Protein AF-A0A434EUP0-F1 (afdb_monomer)

pLDDT: mean 72.91, std 13.83, range [44.94, 95.44]

Sequence (52 aa):
MAARKQLTRLKAPYLKRILLEPSRVADWDQYPWSLPIFRDREFELEFAVAED

Mean predicted aligned error: 11.74 Å

Radius of gyration: 15.05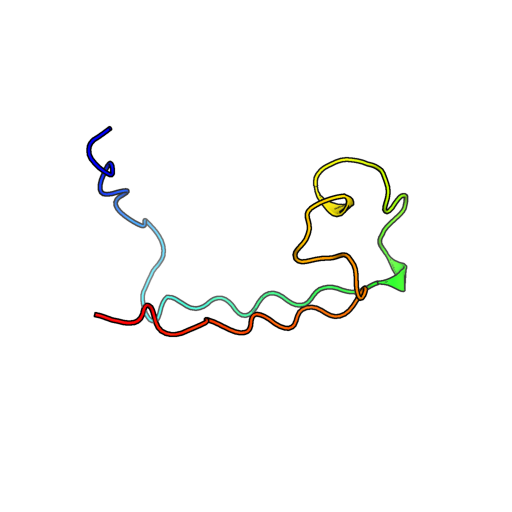 Å; Cα contacts (8 Å, |Δi|>4): 16; chains: 1; bounding box: 38×31×34 Å

Secondary structure (DSSP, 8-state):
---------SPSS--------GGG-S-SSSTTTTSGGGTTSS-----PPPP-

Foldseek 3Di:
DPDDPDDDPDDPPPDPDDDDDLVPDPDCVDPPNVDPCCVVVDNDDDDDDDDD

Solvent-acc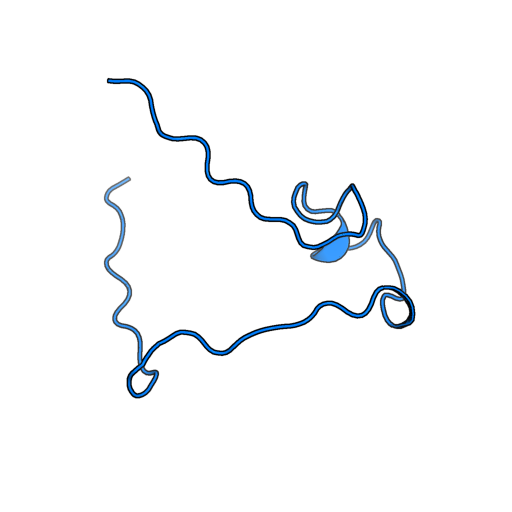essible surface area (backbone atoms only — not comparable to full-atom values): 3949 Å² total; per-residue (Å²): 133,83,83,77,85,75,81,78,83,76,74,85,76,86,69,79,88,80,83,86,60,68,93,73,62,90,53,58,81,42,86,79,42,55,39,80,72,39,70,82,68,48,88,69,84,82,77,78,78,81,79,132

Structure (mmCIF, N/CA/C/O backbone):
data_AF-A0A434EUP0-F1
#
_entry.id   AF-A0A434EUP0-F1
#
loop_
_atom_site.group_PDB
_atom_site.id
_atom_site.type_symbol
_atom_site.label_atom_id
_atom_site.label_alt_id
_atom_site.label_comp_id
_atom_site.label_asym_id
_atom_site.label_entity_id
_atom_site.label_seq_id
_atom_site.pdbx_PDB_ins_code
_atom_site.Cartn_x
_atom_site.Cartn_y
_atom_site.Cartn_z
_atom_site.occupancy
_atom_site.B_iso_or_equiv
_atom_site.auth_seq_id
_atom_site.auth_comp_id
_atom_site.auth_asym_id
_atom_site.auth_atom_id
_atom_site.pdbx_PDB_model_num
ATOM 1 N N . MET A 1 1 ? 11.409 24.046 1.558 1.00 44.94 1 MET A N 1
ATOM 2 C CA . MET A 1 1 ? 10.109 23.906 2.254 1.00 44.94 1 MET A CA 1
ATOM 3 C C . MET A 1 1 ? 10.369 23.167 3.560 1.00 44.94 1 MET A C 1
ATOM 5 O O . MET A 1 1 ? 10.819 22.033 3.496 1.00 44.94 1 MET A O 1
ATOM 9 N N . ALA A 1 2 ? 10.197 23.795 4.726 1.00 49.53 2 ALA A N 1
ATOM 10 C CA . ALA A 1 2 ? 10.391 23.100 6.003 1.00 49.53 2 ALA A CA 1
ATOM 11 C C . ALA A 1 2 ? 9.254 22.084 6.222 1.00 49.53 2 ALA A C 1
ATOM 13 O O . ALA A 1 2 ? 8.084 22.438 6.070 1.00 49.53 2 ALA A O 1
ATOM 14 N N . ALA A 1 3 ? 9.582 20.832 6.553 1.00 58.19 3 ALA A N 1
ATOM 15 C CA . ALA A 1 3 ? 8.589 19.797 6.824 1.00 58.19 3 ALA A CA 1
ATOM 16 C C . ALA A 1 3 ? 7.704 20.214 8.012 1.00 58.19 3 ALA A C 1
ATOM 18 O O . ALA A 1 3 ? 8.174 20.376 9.140 1.00 58.19 3 ALA A O 1
ATOM 19 N N . ARG A 1 4 ? 6.406 20.416 7.763 1.00 67.94 4 ARG A N 1
ATOM 20 C CA . ARG A 1 4 ? 5.447 20.763 8.813 1.00 67.94 4 ARG A CA 1
ATOM 21 C C . ARG A 1 4 ? 5.214 19.530 9.681 1.00 67.94 4 ARG A C 1
ATOM 23 O O . ARG A 1 4 ? 4.633 18.552 9.222 1.00 67.94 4 ARG A O 1
ATOM 30 N N . LYS A 1 5 ? 5.646 19.580 10.943 1.00 61.56 5 LYS A N 1
ATOM 31 C CA . LYS A 1 5 ? 5.409 18.511 11.923 1.00 61.56 5 LYS A CA 1
ATOM 32 C C . LYS A 1 5 ? 3.902 18.387 12.179 1.00 61.56 5 LYS A C 1
ATOM 34 O O . LYS A 1 5 ? 3.318 19.192 12.903 1.00 61.56 5 LYS A O 1
ATOM 39 N N . GLN A 1 6 ? 3.256 17.417 11.538 1.00 70.44 6 GLN A N 1
ATOM 40 C CA . GLN A 1 6 ? 1.828 17.164 11.700 1.00 70.44 6 GLN A CA 1
ATOM 41 C C . GLN A 1 6 ? 1.618 16.357 12.988 1.00 70.44 6 GLN A C 1
ATOM 43 O O . GLN A 1 6 ? 2.045 15.210 13.094 1.00 70.44 6 GLN A O 1
ATOM 48 N N . LEU A 1 7 ? 1.003 16.972 14.002 1.00 68.75 7 LEU A N 1
ATOM 49 C CA . LEU A 1 7 ? 0.654 16.290 15.251 1.00 68.75 7 LEU A CA 1
ATOM 50 C C . LEU A 1 7 ? -0.390 15.201 14.952 1.00 68.75 7 LEU A C 1
ATOM 52 O O . LEU A 1 7 ? -1.513 15.507 14.549 1.00 68.75 7 LEU A O 1
ATOM 56 N N . THR A 1 8 ? -0.022 13.929 15.124 1.00 69.75 8 THR A N 1
ATOM 57 C CA . THR A 1 8 ? -0.956 12.808 14.946 1.00 69.75 8 THR A CA 1
ATOM 58 C C . THR A 1 8 ? -1.946 12.747 16.109 1.00 69.75 8 THR A C 1
ATOM 60 O O . THR A 1 8 ? -1.563 12.803 17.275 1.00 69.75 8 THR A O 1
ATOM 63 N N . ARG A 1 9 ? -3.242 12.649 15.791 1.00 73.81 9 ARG A N 1
ATOM 64 C CA . ARG A 1 9 ? -4.338 12.546 16.776 1.00 73.81 9 ARG A CA 1
ATOM 65 C C . ARG A 1 9 ? -4.708 11.115 17.146 1.00 73.81 9 ARG A C 1
ATOM 67 O O . ARG A 1 9 ? -5.659 10.908 17.899 1.00 73.81 9 ARG A O 1
ATOM 74 N N . LEU A 1 10 ? -4.057 10.121 16.556 1.00 68.06 10 LEU A N 1
ATOM 75 C CA . LEU A 1 10 ? -4.385 8.731 16.849 1.00 68.06 10 LEU A CA 1
ATOM 76 C C . LEU A 1 10 ? -4.178 8.487 18.383 1.00 68.06 10 LEU A C 1
ATOM 78 O O . LEU A 1 10 ? -3.455 9.256 19.011 1.00 68.06 10 LEU A O 1
ATOM 82 N N . LYS A 1 11 ? -4.646 7.363 18.987 1.00 70.50 11 LYS A N 1
ATOM 83 C CA . LYS A 1 11 ? -4.059 6.781 20.253 1.00 70.50 11 LYS A CA 1
ATOM 84 C C . LYS A 1 11 ? -3.037 5.618 20.068 1.00 70.50 11 LYS A C 1
ATOM 86 O O . LYS A 1 11 ? -3.223 4.829 19.144 1.00 70.50 11 LYS A O 1
ATOM 91 N N . ALA A 1 12 ? -1.936 5.586 20.837 1.00 62.00 12 ALA A N 1
ATOM 92 C CA . ALA A 1 12 ? -0.813 4.657 20.622 1.00 62.00 12 ALA A CA 1
ATOM 93 C C . ALA A 1 12 ? -1.291 3.199 20.766 1.00 62.00 12 ALA A C 1
ATOM 95 O O . ALA A 1 12 ? -2.235 2.978 21.528 1.00 62.00 12 ALA A O 1
ATOM 96 N N . PRO A 1 13 ? -0.681 2.209 20.079 1.00 62.25 13 PRO A N 1
ATOM 97 C CA . PRO A 1 13 ? 0.512 2.261 19.227 1.00 62.25 13 PRO A CA 1
ATOM 98 C C . PRO A 1 13 ? 0.145 2.526 17.756 1.00 62.25 13 PRO A C 1
ATOM 100 O O . PRO A 1 13 ? -0.719 1.877 17.178 1.00 62.25 13 PRO A O 1
ATOM 103 N N . TYR A 1 14 ? 0.777 3.522 17.141 1.00 63.38 14 TYR A N 1
ATOM 104 C CA . TYR A 1 14 ? 0.255 4.230 15.965 1.00 63.38 14 TYR A CA 1
ATOM 105 C C . TYR A 1 14 ? 0.366 3.577 14.598 1.00 63.38 14 TYR A C 1
ATOM 107 O O . TYR A 1 14 ? 0.435 4.282 13.594 1.00 63.38 14 TYR A O 1
ATOM 115 N N . LEU A 1 15 ? 0.287 2.257 14.532 1.00 62.38 15 LEU A N 1
ATOM 116 C CA . LEU A 1 15 ? 0.052 1.577 13.271 1.00 62.38 15 LEU A CA 1
ATOM 117 C C . LEU A 1 15 ? -1.336 0.948 13.291 1.00 62.38 15 LEU A C 1
ATOM 119 O O . LEU A 1 15 ? -1.549 -0.137 13.825 1.00 62.38 15 LEU A O 1
ATOM 123 N N . LYS A 1 16 ? -2.296 1.625 12.656 1.00 62.03 16 LYS A N 1
ATOM 124 C CA . LYS A 1 16 ? -3.460 0.913 12.131 1.00 62.03 16 LYS A CA 1
ATOM 125 C C . LYS A 1 16 ? -2.978 0.175 10.888 1.00 62.03 16 LYS A C 1
ATOM 127 O O . LYS A 1 16 ? -2.592 0.819 9.918 1.00 62.03 16 LYS A O 1
ATOM 132 N N . ARG A 1 17 ? -2.965 -1.159 10.930 1.00 67.56 17 ARG A N 1
ATOM 133 C CA . ARG A 1 17 ? -2.714 -1.982 9.743 1.00 67.56 17 ARG A CA 1
ATOM 134 C C . ARG A 1 17 ? -3.826 -1.699 8.732 1.00 67.56 17 ARG A C 1
ATOM 136 O O . ARG A 1 17 ? -4.999 -1.886 9.046 1.00 67.56 17 ARG A O 1
ATOM 143 N N . ILE A 1 18 ? -3.453 -1.223 7.550 1.00 70.94 18 ILE A N 1
ATOM 144 C CA . ILE A 1 18 ? -4.358 -1.030 6.416 1.00 70.94 18 ILE A CA 1
ATOM 145 C C . ILE A 1 18 ? -4.038 -2.141 5.420 1.00 70.94 18 ILE A C 1
ATOM 147 O O . ILE A 1 18 ? -2.872 -2.397 5.137 1.00 70.94 18 ILE A O 1
ATOM 151 N N . LEU A 1 19 ? -5.071 -2.832 4.950 1.00 75.69 19 LEU A N 1
ATOM 152 C CA . LEU A 1 19 ? -4.975 -3.841 3.901 1.00 75.69 19 LEU A CA 1
ATOM 153 C C . LEU A 1 19 ? -5.609 -3.270 2.636 1.00 75.69 19 LEU A C 1
ATOM 155 O O . LEU A 1 19 ? -6.700 -2.700 2.701 1.00 75.69 19 LEU A O 1
ATOM 159 N N . LEU A 1 20 ? -4.922 -3.430 1.508 1.00 81.38 20 LEU A N 1
ATOM 160 C CA . LEU A 1 20 ? -5.480 -3.174 0.189 1.00 81.38 20 LEU A CA 1
ATOM 161 C C . LEU A 1 20 ? -6.088 -4.473 -0.340 1.00 81.38 20 LEU A C 1
ATOM 163 O O . LEU A 1 20 ? -5.439 -5.514 -0.307 1.00 81.38 20 LEU A O 1
ATOM 167 N N . GLU A 1 21 ? -7.325 -4.408 -0.818 1.00 86.94 21 GLU A N 1
ATOM 168 C CA . GLU A 1 21 ? -8.025 -5.536 -1.432 1.00 86.94 21 GLU A CA 1
ATOM 169 C C . GLU A 1 21 ? -8.199 -5.239 -2.934 1.00 86.94 21 GLU A C 1
ATOM 171 O O . GLU A 1 21 ? -9.097 -4.473 -3.294 1.00 86.94 21 GLU A O 1
ATOM 176 N N . PRO A 1 22 ? -7.341 -5.790 -3.820 1.00 86.44 22 PRO A N 1
ATOM 177 C CA . PRO A 1 22 ? -7.296 -5.405 -5.235 1.00 86.44 22 PRO A CA 1
ATOM 178 C C . PRO A 1 22 ? -8.617 -5.605 -5.982 1.00 86.44 22 PRO A C 1
ATOM 180 O O . PRO A 1 22 ? -8.951 -4.828 -6.872 1.00 86.44 22 PRO A O 1
ATOM 183 N N . SER A 1 23 ? -9.401 -6.612 -5.585 1.00 88.75 23 SER A N 1
ATOM 184 C CA . SER A 1 23 ? -10.717 -6.923 -6.160 1.00 88.75 23 SER A CA 1
ATOM 185 C C . SER A 1 23 ? -11.760 -5.821 -5.951 1.00 88.75 23 SER A C 1
ATOM 187 O O . SER A 1 23 ? -12.803 -5.837 -6.601 1.00 88.75 23 SER A O 1
ATOM 189 N N . ARG A 1 24 ? -11.503 -4.866 -5.050 1.00 89.06 24 ARG A N 1
ATOM 190 C CA . ARG A 1 24 ? -12.416 -3.760 -4.731 1.00 89.06 24 ARG A CA 1
ATOM 191 C C . ARG A 1 24 ? -12.022 -2.434 -5.370 1.00 89.06 24 ARG A C 1
ATOM 193 O O . ARG A 1 24 ? -12.736 -1.448 -5.186 1.00 89.06 24 ARG A O 1
ATOM 200 N N . VAL A 1 25 ? -10.908 -2.390 -6.095 1.00 89.12 25 VAL A N 1
ATOM 201 C CA . VAL A 1 25 ? -10.484 -1.194 -6.822 1.00 89.12 25 VAL A CA 1
ATOM 202 C C . VAL A 1 25 ? -11.238 -1.135 -8.146 1.00 89.12 25 VAL A C 1
ATOM 204 O O . VAL A 1 25 ? -11.100 -2.019 -8.986 1.00 89.12 25 VAL A O 1
ATOM 207 N N . ALA A 1 26 ? -12.061 -0.100 -8.311 1.00 92.38 26 ALA A N 1
ATOM 208 C CA . ALA A 1 26 ? -12.896 0.064 -9.499 1.00 92.38 26 ALA A CA 1
ATOM 209 C C . ALA A 1 26 ? -12.092 0.483 -10.741 1.00 92.38 26 ALA A C 1
ATOM 211 O O . ALA A 1 26 ? -12.401 0.039 -11.842 1.00 92.38 26 ALA A O 1
ATOM 212 N N . ASP A 1 27 ? -11.073 1.327 -10.556 1.00 92.69 27 ASP A N 1
ATOM 213 C CA . ASP A 1 27 ? -10.232 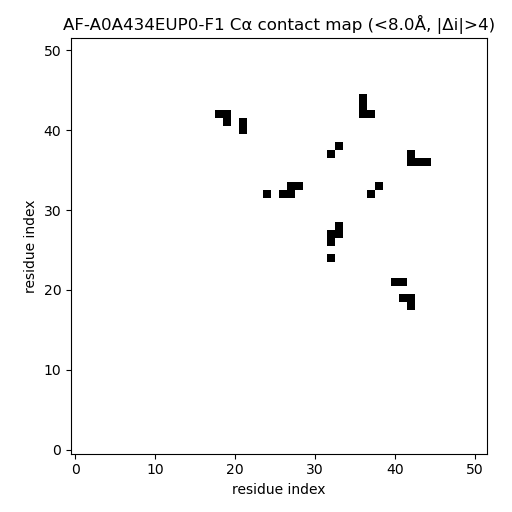1.860 -11.627 1.00 92.69 27 ASP A CA 1
ATOM 214 C C . ASP A 1 27 ? -8.824 2.143 -11.085 1.00 92.69 27 ASP A C 1
ATOM 216 O O . ASP A 1 27 ? -8.670 2.912 -10.138 1.00 92.69 27 ASP A O 1
ATOM 220 N N . TRP A 1 28 ? -7.804 1.510 -11.667 1.00 90.94 28 TRP A N 1
ATOM 221 C CA . TRP A 1 28 ? -6.407 1.667 -11.247 1.00 90.94 28 TRP A CA 1
ATOM 222 C C . TRP A 1 28 ? -5.725 2.897 -11.849 1.00 90.94 28 TRP A C 1
ATOM 224 O O . TRP A 1 28 ? -4.718 3.352 -11.313 1.00 90.94 28 TRP A O 1
ATOM 234 N N . ASP A 1 29 ? -6.276 3.466 -12.919 1.00 92.19 29 ASP A N 1
ATOM 235 C CA . ASP A 1 29 ? -5.724 4.6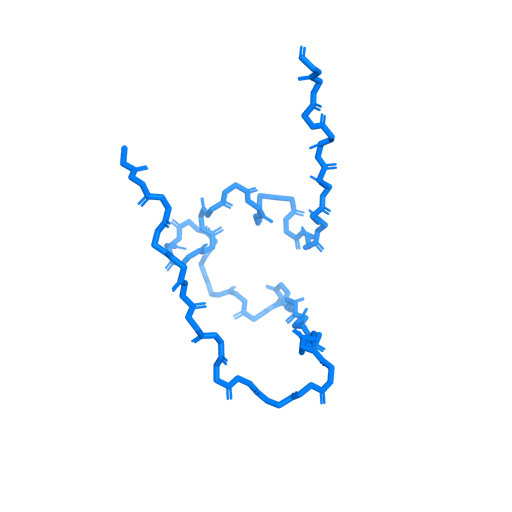58 -13.565 1.00 92.19 29 ASP A CA 1
ATOM 236 C C . ASP A 1 29 ? -6.242 5.949 -12.904 1.00 92.19 29 ASP A C 1
ATOM 238 O O . ASP A 1 29 ? -5.683 7.040 -13.077 1.00 92.19 29 ASP A O 1
ATOM 242 N N . GLN A 1 30 ? -7.272 5.832 -12.062 1.00 95.44 30 GLN A N 1
ATOM 243 C CA . GLN A 1 30 ? -7.829 6.939 -11.299 1.00 95.44 30 GLN A CA 1
ATOM 244 C C . GLN A 1 30 ? -7.072 7.177 -9.986 1.00 95.44 30 GLN A C 1
ATOM 246 O O . GLN A 1 30 ? -6.720 6.254 -9.254 1.00 95.44 30 GLN A O 1
ATOM 251 N N . TYR A 1 31 ? -6.873 8.447 -9.627 1.00 86.38 31 TYR A N 1
ATOM 252 C CA . TYR A 1 31 ? -6.352 8.813 -8.309 1.00 86.38 31 TYR A CA 1
ATOM 253 C C . TYR A 1 31 ? -7.293 8.312 -7.189 1.00 86.38 31 TYR A C 1
ATOM 255 O O . TYR A 1 31 ? -8.499 8.558 -7.275 1.00 86.38 31 TYR A O 1
ATOM 263 N N . PRO A 1 32 ? -6.786 7.670 -6.114 1.00 88.94 32 PRO A N 1
ATOM 264 C CA . PRO A 1 32 ? -5.377 7.546 -5.716 1.00 88.94 32 PRO A CA 1
ATOM 265 C C . PRO A 1 32 ? -4.657 6.276 -6.202 1.00 88.94 32 PRO A C 1
ATOM 267 O O . PRO A 1 32 ? -3.499 6.072 -5.848 1.00 88.94 32 PRO A O 1
ATOM 270 N N . TRP A 1 33 ? -5.310 5.417 -6.979 1.00 89.50 33 TRP A N 1
ATOM 271 C CA . TRP A 1 33 ? -4.784 4.112 -7.392 1.00 89.50 33 TRP A CA 1
ATOM 272 C C . TRP A 1 33 ? -3.682 4.200 -8.448 1.00 89.50 33 TRP A C 1
ATOM 274 O O . TRP A 1 33 ? -2.820 3.329 -8.493 1.00 89.50 33 TRP A O 1
ATOM 284 N N . SER A 1 34 ? -3.621 5.301 -9.199 1.00 89.94 34 SER A N 1
ATOM 285 C CA . SER A 1 34 ? -2.559 5.562 -10.180 1.00 89.94 34 SER A CA 1
ATOM 286 C C . SER A 1 34 ? -1.215 5.985 -9.575 1.00 89.94 34 SER A C 1
ATOM 288 O O . SER A 1 34 ? -0.272 6.327 -10.297 1.00 89.94 34 SER A O 1
ATOM 290 N N . LEU A 1 35 ? -1.091 5.975 -8.244 1.00 88.44 35 LEU A N 1
ATOM 291 C CA . LEU A 1 35 ? 0.170 6.269 -7.571 1.00 88.44 35 LEU A CA 1
ATOM 292 C C . LEU A 1 35 ? 1.190 5.130 -7.761 1.00 88.44 35 LEU A C 1
ATOM 294 O O . LEU A 1 35 ? 0.814 3.959 -7.764 1.00 88.44 35 LEU A O 1
ATOM 298 N N . PRO A 1 36 ? 2.502 5.439 -7.832 1.00 84.81 36 PRO A N 1
ATOM 299 C CA . PRO A 1 36 ? 3.545 4.430 -8.029 1.00 84.81 36 PRO A CA 1
ATOM 300 C C . PRO A 1 36 ? 3.520 3.268 -7.028 1.00 84.81 36 PRO A C 1
ATOM 302 O O . PRO A 1 36 ? 3.791 2.141 -7.419 1.00 84.81 36 PRO A O 1
ATOM 305 N N . ILE A 1 37 ? 3.130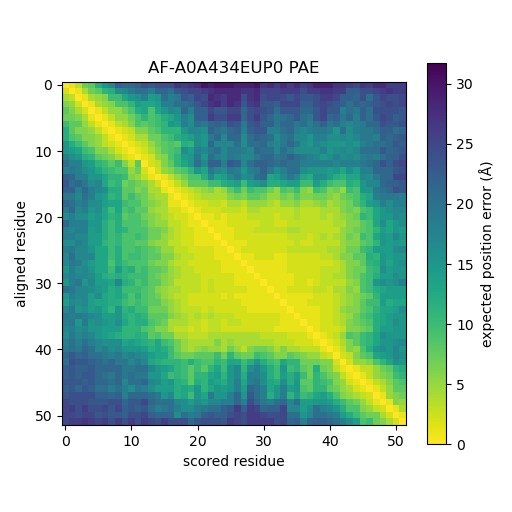 3.529 -5.775 1.00 82.06 37 ILE A N 1
ATOM 306 C CA . ILE A 1 37 ? 3.045 2.532 -4.690 1.00 82.06 37 ILE A CA 1
ATOM 307 C C . ILE A 1 37 ? 1.995 1.432 -4.919 1.00 82.06 37 ILE A C 1
ATOM 309 O O . ILE A 1 37 ? 1.904 0.499 -4.133 1.00 82.06 37 ILE A O 1
ATOM 313 N N . PHE A 1 38 ? 1.160 1.573 -5.949 1.00 84.56 38 PHE A N 1
ATOM 314 C CA . PHE A 1 38 ? 0.081 0.648 -6.283 1.00 84.56 38 PHE A CA 1
ATOM 315 C C . PHE A 1 38 ? 0.279 -0.028 -7.649 1.00 84.56 38 PHE A C 1
ATOM 317 O O . PHE A 1 38 ? -0.585 -0.795 -8.072 1.00 84.56 38 PHE A O 1
ATOM 324 N N . ARG A 1 39 ? 1.398 0.233 -8.348 1.00 81.69 39 ARG A N 1
ATOM 325 C CA . ARG A 1 39 ? 1.652 -0.273 -9.713 1.00 81.69 39 ARG A CA 1
ATOM 326 C C . ARG A 1 39 ? 1.650 -1.789 -9.799 1.00 81.69 39 ARG A C 1
ATOM 328 O O . ARG A 1 39 ? 1.022 -2.340 -10.699 1.00 81.69 39 ARG A O 1
ATOM 335 N N . ASP A 1 40 ? 2.289 -2.439 -8.836 1.00 82.38 40 ASP A N 1
ATOM 336 C CA . ASP A 1 40 ? 2.396 -3.897 -8.808 1.00 82.38 40 ASP A CA 1
ATOM 337 C C . ASP A 1 40 ? 1.129 -4.552 -8.240 1.00 82.38 40 ASP A C 1
ATOM 339 O O . ASP A 1 40 ? 1.049 -5.770 -8.133 1.00 82.38 40 ASP A O 1
ATOM 343 N N . ARG A 1 41 ? 0.103 -3.747 -7.900 1.00 76.19 41 ARG A N 1
ATOM 344 C CA . ARG A 1 41 ? -1.176 -4.158 -7.282 1.00 76.19 41 ARG A CA 1
ATOM 345 C C . ARG A 1 41 ? -1.013 -4.910 -5.958 1.00 76.19 41 ARG A C 1
ATOM 347 O O . ARG A 1 41 ? -1.999 -5.350 -5.367 1.00 76.19 41 ARG A O 1
ATOM 354 N N . GLU A 1 42 ? 0.214 -4.975 -5.471 1.00 68.94 42 GLU A N 1
ATOM 355 C CA . GLU A 1 42 ? 0.633 -5.492 -4.187 1.00 68.94 42 GLU A CA 1
ATOM 356 C C . GLU A 1 42 ? 1.109 -4.303 -3.356 1.00 68.94 42 GLU A C 1
ATOM 358 O O . GLU A 1 42 ? 1.837 -3.429 -3.824 1.00 68.94 42 GLU A O 1
ATOM 363 N N . PHE A 1 43 ? 0.613 -4.210 -2.126 1.00 66.12 43 PHE A N 1
ATOM 364 C CA . PHE A 1 43 ? 1.013 -3.152 -1.208 1.00 66.12 43 PHE A CA 1
ATOM 365 C C . PHE A 1 43 ? 2.285 -3.593 -0.477 1.00 66.12 43 PHE A C 1
ATOM 367 O O . PHE A 1 43 ? 2.229 -3.951 0.700 1.00 66.12 43 PHE A O 1
ATOM 374 N N . GLU A 1 44 ? 3.421 -3.596 -1.173 1.00 55.53 44 GLU A N 1
ATOM 375 C CA . GLU A 1 44 ? 4.739 -3.694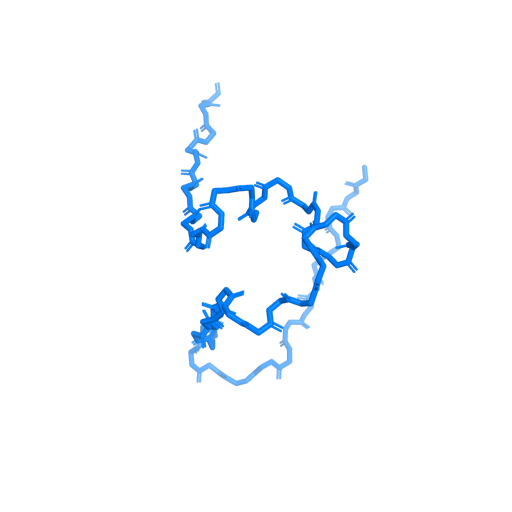 -0.541 1.00 55.53 44 GLU A CA 1
ATOM 376 C C . GLU A 1 44 ? 5.426 -2.325 -0.567 1.00 55.53 44 GLU A C 1
ATOM 378 O O . GLU A 1 44 ? 5.638 -1.709 -1.608 1.00 55.53 44 GLU A O 1
ATOM 383 N N . LEU A 1 45 ? 5.716 -1.806 0.628 1.00 59.72 45 LEU A N 1
ATOM 384 C CA . LEU A 1 45 ? 6.485 -0.582 0.822 1.00 59.72 45 LEU A CA 1
ATOM 385 C C . LEU A 1 45 ? 7.914 -0.982 1.182 1.00 59.72 45 LEU A C 1
ATOM 387 O O . LEU A 1 45 ? 8.221 -1.195 2.357 1.00 59.72 45 LEU A O 1
ATOM 391 N N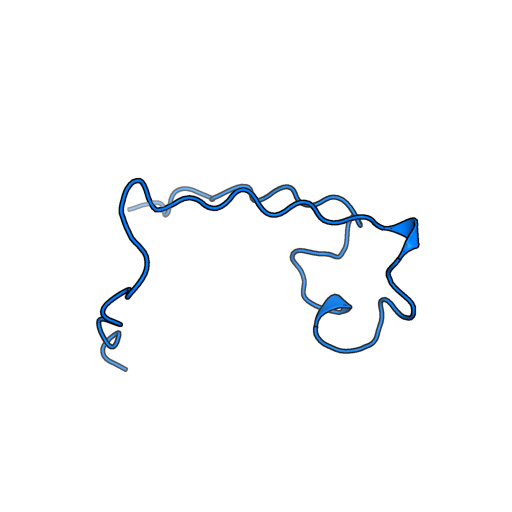 . GLU A 1 46 ? 8.787 -1.068 0.184 1.00 52.56 46 GLU A N 1
ATOM 392 C CA . GLU A 1 46 ? 10.225 -1.129 0.429 1.00 52.56 46 GLU A CA 1
ATOM 393 C C . GLU A 1 46 ? 10.747 0.288 0.687 1.00 52.56 46 GLU A C 1
ATOM 395 O O . GLU A 1 46 ? 10.736 1.163 -0.181 1.00 52.56 46 GLU A O 1
ATOM 400 N N . PHE A 1 47 ? 11.182 0.543 1.919 1.00 59.16 47 PHE A N 1
ATOM 401 C CA . PHE A 1 47 ? 11.877 1.779 2.250 1.00 59.16 47 PHE A CA 1
ATOM 402 C C . PHE A 1 47 ? 13.345 1.610 1.867 1.00 59.16 47 PHE A C 1
ATOM 404 O O . PHE A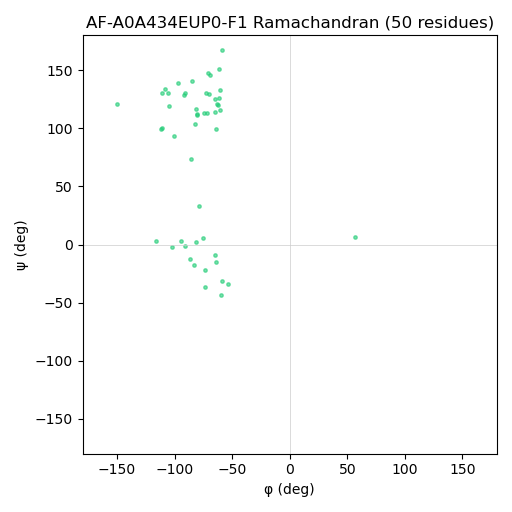 1 47 ? 14.097 0.946 2.580 1.00 59.16 47 PHE A O 1
ATOM 411 N N . ALA A 1 48 ? 13.757 2.215 0.752 1.00 57.19 48 ALA A N 1
ATOM 412 C CA . ALA A 1 48 ? 15.175 2.360 0.457 1.00 57.19 48 ALA A CA 1
ATOM 413 C C . ALA A 1 48 ? 15.819 3.203 1.567 1.00 57.19 48 ALA A C 1
ATOM 415 O O . ALA A 1 48 ? 15.345 4.298 1.888 1.00 57.19 48 ALA A O 1
ATOM 416 N N . VAL A 1 49 ? 16.874 2.673 2.184 1.00 57.00 49 VAL A N 1
ATOM 417 C CA . VAL A 1 49 ? 17.696 3.446 3.114 1.00 57.00 49 VAL A CA 1
ATOM 418 C C . VAL A 1 49 ? 18.359 4.547 2.289 1.00 57.00 49 VAL A C 1
ATOM 420 O O . VAL A 1 49 ? 18.957 4.259 1.256 1.00 57.00 49 VAL A O 1
ATOM 423 N N . ALA A 1 50 ? 18.194 5.807 2.692 1.00 55.88 50 ALA A N 1
ATOM 424 C CA . ALA A 1 50 ? 18.933 6.899 2.073 1.00 55.88 50 ALA A CA 1
ATOM 425 C C . ALA A 1 50 ? 20.428 6.666 2.336 1.00 55.88 50 ALA A C 1
ATOM 427 O O . ALA A 1 50 ? 20.814 6.537 3.497 1.00 55.88 50 ALA A O 1
ATOM 428 N N . GLU A 1 51 ? 21.235 6.551 1.280 1.00 55.97 51 GLU A N 1
ATOM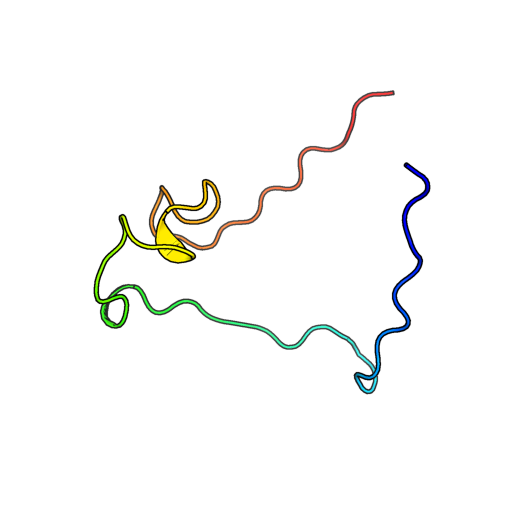 429 C CA . GLU A 1 51 ? 22.695 6.559 1.417 1.00 55.97 51 GLU A CA 1
ATOM 430 C C . GLU A 1 51 ? 23.174 7.965 1.829 1.00 55.97 51 GLU A C 1
ATOM 432 O O . GLU A 1 51 ? 22.540 8.959 1.456 1.00 55.97 51 GLU A O 1
ATOM 437 N N . ASP A 1 52 ? 24.238 8.002 2.645 1.00 53.16 52 ASP A N 1
ATOM 438 C CA . ASP A 1 52 ? 24.811 9.187 3.319 1.00 53.16 52 ASP A CA 1
ATOM 439 C C . ASP A 1 52 ? 25.254 10.322 2.372 1.00 53.16 52 ASP A C 1
ATOM 441 O O . ASP A 1 52 ? 25.880 10.040 1.322 1.00 53.16 52 ASP A O 1
#